Protein AF-A0A7S2GXL4-F1 (afdb_monomer_lite)

Foldseek 3Di:
DVVVVVVVVLVVVVVCVVVVAQEEEEEQCQLPCSVLVVQAPLVNLSHEYEYEDAQVSLVVNVVVVVVSDDGSHHYHRFHDDCVPDHPCVRPVVDPDDPPGDYHYD

Sequence (105 aa):
SLCDRLRFFDAYIQTSIDKGLKQIVYFGSGYDTKAYPYAKDGGLADTSFFELDLPDVIASKRVIADRLGPFTSPVHLLGGDLTKGSVYEHLSSSPFKADERTAFL

InterPro domains:
  IPR007213 Methyltransferase Ppm1/Ppm2/Tcmp [PF04072] (4-105)
  IPR029063 S-adenosyl-L-methionine-dependent methyltransferase superfamily [G3DSA:3.40.50.150] (2-105)
  IPR029063 S-adenosyl-L-methionine-dependent methyltransferase superfamily [SSF53335] (3-105)

Radius of gyration: 13.23 Å; chains: 1; bounding box: 29×30×32 Å

Secondary structure (DSSP, 8-state):
-HH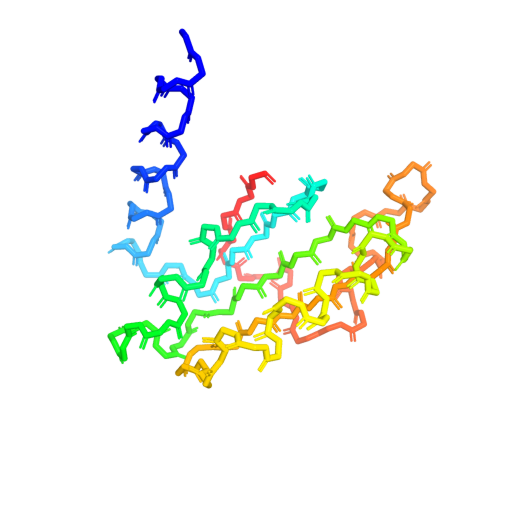HHHHHHHHHHHHHHHTT--EEEEET-TT--THHHHHHSGGGTT-EEEEEE-HHHHHHHHHHHHHH---SS-EEEEE--TTSS-HHHHHTTTT--TTS-EEE-

pLDDT: mean 91.18, std 6.78, range [57.88, 97.12]

Organism: NCBI:txid327968

Structure (mmCIF, N/CA/C/O backbone):
data_AF-A0A7S2GXL4-F1
#
_entry.id   AF-A0A7S2GXL4-F1
#
loop_
_atom_site.group_PDB
_atom_site.id
_atom_site.type_symbol
_atom_site.label_atom_id
_atom_site.label_alt_id
_atom_site.label_comp_id
_atom_site.label_asym_id
_atom_site.label_entity_id
_atom_site.label_seq_id
_atom_site.pdbx_PDB_ins_code
_atom_site.Cartn_x
_atom_site.Cartn_y
_atom_site.Cartn_z
_atom_site.occupancy
_atom_site.B_iso_or_equiv
_atom_site.auth_seq_id
_atom_site.auth_comp_id
_atom_site.auth_asym_id
_atom_site.auth_atom_id
_atom_site.pdbx_PDB_model_num
ATOM 1 N N . SER A 1 1 ? -14.601 -3.594 -19.258 1.00 83.06 1 SER A N 1
ATOM 2 C CA . SER A 1 1 ? -13.832 -2.412 -19.710 1.00 83.06 1 SER A CA 1
ATOM 3 C C . SER A 1 1 ? -12.866 -1.966 -18.608 1.00 83.06 1 SER A C 1
ATOM 5 O O . SER A 1 1 ? -13.009 -2.427 -17.479 1.00 83.06 1 SER A O 1
ATOM 7 N N . LEU A 1 2 ? -11.891 -1.088 -18.890 1.00 80.62 2 LEU A N 1
ATOM 8 C CA . LEU A 1 2 ? -10.984 -0.528 -17.867 1.00 80.62 2 LEU A CA 1
ATOM 9 C C . LEU A 1 2 ? -11.752 0.189 -16.739 1.00 80.62 2 LEU A C 1
ATOM 11 O O . LEU A 1 2 ? -11.412 0.039 -15.568 1.00 80.62 2 LEU A O 1
ATOM 15 N N . CYS A 1 3 ? -12.830 0.898 -17.082 1.00 85.19 3 CYS A N 1
ATOM 16 C CA . CYS A 1 3 ? -13.676 1.602 -16.119 1.00 85.19 3 CYS A CA 1
ATOM 17 C C . CYS A 1 3 ? -14.362 0.651 -15.130 1.00 85.19 3 CYS A C 1
ATOM 19 O O . CYS A 1 3 ? -14.526 0.992 -13.964 1.00 85.19 3 CYS A O 1
ATOM 21 N N . ASP A 1 4 ? -14.746 -0.550 -15.566 1.00 89.75 4 ASP A N 1
ATOM 22 C CA . ASP A 1 4 ? -15.378 -1.540 -14.681 1.00 89.75 4 ASP A CA 1
ATOM 23 C C . ASP A 1 4 ? -14.374 -2.087 -13.664 1.00 89.75 4 ASP A C 1
ATOM 25 O O . ASP A 1 4 ? -14.708 -2.247 -12.493 1.00 89.75 4 ASP A O 1
ATOM 29 N N . ARG A 1 5 ? -13.126 -2.306 -14.103 1.00 87.69 5 ARG A N 1
ATOM 30 C CA . ARG A 1 5 ? -12.028 -2.735 -13.228 1.00 87.69 5 ARG A CA 1
ATOM 31 C C . ARG A 1 5 ? -11.759 -1.694 -12.145 1.00 87.69 5 ARG A C 1
ATOM 33 O O . ARG A 1 5 ? -11.652 -2.055 -10.981 1.00 87.69 5 ARG A O 1
ATOM 40 N N . LEU A 1 6 ? -11.669 -0.418 -12.524 1.00 87.88 6 LEU A N 1
ATOM 41 C CA . LEU A 1 6 ? -11.436 0.673 -11.575 1.00 87.88 6 LEU A CA 1
ATOM 42 C C . LEU A 1 6 ? -12.547 0.737 -10.522 1.00 87.88 6 LEU A C 1
ATOM 44 O O . LEU A 1 6 ? -12.255 0.639 -9.336 1.00 87.88 6 LEU A O 1
ATOM 48 N N . ARG A 1 7 ? -13.815 0.752 -10.956 1.00 89.69 7 ARG A N 1
ATOM 49 C CA . ARG A 1 7 ? -14.972 0.783 -10.046 1.00 89.69 7 ARG A CA 1
ATOM 50 C C . ARG A 1 7 ? -15.020 -0.411 -9.096 1.00 89.69 7 ARG A C 1
ATOM 52 O O . ARG A 1 7 ? -15.400 -0.251 -7.942 1.00 89.69 7 ARG A O 1
ATOM 59 N N . PHE A 1 8 ? -14.660 -1.602 -9.575 1.00 92.25 8 PHE A N 1
ATOM 60 C CA . PHE A 1 8 ? -14.603 -2.794 -8.732 1.00 92.25 8 PHE A CA 1
ATOM 61 C C . PHE A 1 8 ? -13.580 -2.637 -7.603 1.00 92.25 8 PHE A C 1
ATOM 63 O O . PHE A 1 8 ? -13.908 -2.892 -6.446 1.00 92.25 8 PHE A O 1
ATOM 70 N N . PHE A 1 9 ? -12.361 -2.199 -7.925 1.00 89.94 9 PHE A N 1
ATOM 71 C CA . PHE A 1 9 ? -11.314 -2.045 -6.918 1.00 89.94 9 PHE A CA 1
ATOM 72 C C . PHE A 1 9 ? -11.593 -0.888 -5.959 1.00 89.94 9 PHE A C 1
ATOM 74 O O . PHE A 1 9 ? -11.387 -1.065 -4.763 1.00 89.94 9 PHE A O 1
ATOM 81 N N . ASP A 1 10 ? -12.151 0.226 -6.438 1.00 89.56 10 ASP A N 1
ATOM 82 C CA . ASP A 1 10 ? -12.597 1.324 -5.571 1.00 89.56 10 ASP A CA 1
ATOM 83 C C . ASP A 1 10 ? -13.623 0.825 -4.541 1.00 89.56 10 ASP A C 1
ATOM 85 O O . ASP A 1 10 ? -13.466 1.034 -3.338 1.00 89.56 10 ASP A O 1
ATOM 89 N N . ALA A 1 11 ? -14.629 0.069 -4.993 1.00 92.44 11 ALA A N 1
ATOM 90 C CA . ALA A 1 11 ? -15.622 -0.526 -4.104 1.00 92.44 11 ALA A CA 1
ATOM 91 C C . ALA A 1 11 ? -15.007 -1.548 -3.132 1.00 92.44 11 ALA A C 1
ATOM 93 O O . ALA A 1 11 ? -15.413 -1.619 -1.970 1.00 92.44 11 ALA A O 1
ATOM 94 N N . TYR A 1 12 ? -14.029 -2.337 -3.582 1.00 92.94 12 TYR A N 1
ATOM 95 C CA . TYR A 1 12 ? -13.330 -3.312 -2.745 1.00 92.94 12 TYR A CA 1
ATOM 96 C C . TYR A 1 12 ? -12.510 -2.644 -1.631 1.00 92.94 12 TYR A C 1
ATOM 98 O O . TYR A 1 12 ? -12.573 -3.086 -0.480 1.00 92.94 12 TYR A O 1
ATOM 106 N N . ILE A 1 13 ? -11.792 -1.563 -1.947 1.00 90.56 13 ILE A N 1
ATOM 107 C CA . ILE A 1 13 ? -11.018 -0.772 -0.981 1.00 90.56 13 ILE A CA 1
ATOM 108 C C . ILE A 1 13 ? -11.960 -0.145 0.045 1.00 90.56 13 ILE A C 1
ATOM 110 O O . ILE A 1 13 ? -11.786 -0.378 1.242 1.00 90.56 13 ILE A O 1
ATOM 114 N N . GLN A 1 14 ? -13.008 0.549 -0.415 1.00 90.56 14 GLN A N 1
ATOM 115 C CA . GLN A 1 14 ? -13.997 1.167 0.468 1.00 90.56 14 GLN A CA 1
ATOM 116 C C . GLN A 1 14 ? -14.649 0.131 1.391 1.00 90.56 14 GLN A C 1
ATOM 118 O O . GLN A 1 14 ? -14.684 0.306 2.602 1.00 90.56 14 GLN A O 1
ATOM 123 N N . THR A 1 15 ? -15.068 -1.015 0.851 1.00 93.19 15 THR A N 1
ATOM 124 C CA . THR A 1 15 ? -15.669 -2.090 1.658 1.00 93.19 15 THR A CA 1
ATOM 125 C C . THR A 1 15 ? -14.688 -2.664 2.686 1.00 93.19 15 THR A C 1
ATOM 127 O O . THR A 1 15 ? -15.094 -3.095 3.765 1.00 93.19 15 THR A O 1
ATOM 130 N N . SER A 1 16 ? -13.398 -2.735 2.354 1.00 92.62 16 SER A N 1
ATOM 131 C CA . SER A 1 16 ? -12.361 -3.229 3.268 1.00 92.62 16 SER A CA 1
ATOM 132 C C . SER A 1 16 ? -12.157 -2.265 4.435 1.00 92.62 16 SER A C 1
ATOM 134 O O . SER A 1 16 ? -12.131 -2.689 5.591 1.00 92.62 16 SER A O 1
ATOM 136 N N . ILE A 1 17 ? -12.108 -0.973 4.122 1.00 89.81 17 ILE A N 1
ATOM 137 C CA . ILE A 1 17 ? -12.074 0.127 5.083 1.00 89.81 17 ILE A CA 1
ATOM 138 C C . ILE A 1 17 ? -13.308 0.107 5.993 1.00 89.81 17 ILE A C 1
ATOM 140 O O . ILE A 1 17 ? -13.162 0.117 7.213 1.00 89.81 17 ILE A O 1
ATOM 144 N N . ASP A 1 18 ? -14.511 -0.011 5.427 1.00 91.12 18 ASP A N 1
ATOM 145 C CA . ASP A 1 18 ? -15.772 -0.028 6.183 1.00 91.12 18 ASP A CA 1
ATOM 146 C C . ASP A 1 18 ? -15.859 -1.236 7.132 1.00 91.12 18 ASP A C 1
ATOM 148 O O . ASP A 1 18 ? -16.502 -1.189 8.180 1.00 91.12 18 ASP A O 1
ATOM 152 N N . LYS A 1 19 ? -15.170 -2.334 6.793 1.00 93.00 19 LYS A N 1
ATOM 153 C CA . LYS A 1 19 ? -15.005 -3.520 7.651 1.00 93.00 19 LYS A CA 1
ATOM 154 C C . LYS A 1 19 ? -13.928 -3.351 8.729 1.00 93.00 19 LYS A C 1
ATOM 156 O O . LYS A 1 19 ? -13.682 -4.297 9.480 1.00 93.00 19 LYS A O 1
ATOM 161 N N . GLY A 1 20 ? -13.289 -2.186 8.801 1.00 91.94 20 GLY A N 1
ATOM 162 C CA . GLY A 1 20 ? -12.287 -1.830 9.798 1.00 91.94 20 GLY A CA 1
ATOM 163 C C . GLY A 1 20 ? -10.900 -2.421 9.549 1.00 91.94 20 GLY A C 1
ATOM 164 O O . GLY A 1 20 ? -10.122 -2.510 10.497 1.00 91.94 20 GLY A O 1
ATOM 165 N N . LEU A 1 21 ? -10.580 -2.856 8.322 1.00 94.06 21 LEU A N 1
ATOM 166 C CA . LEU A 1 21 ? -9.225 -3.318 8.008 1.00 94.06 21 LEU A CA 1
ATOM 167 C C . LEU A 1 21 ? -8.245 -2.148 8.117 1.00 94.06 21 LEU A C 1
ATOM 169 O O . LEU A 1 21 ? -8.497 -1.069 7.592 1.00 94.06 21 LEU A O 1
ATOM 173 N N . LYS A 1 22 ? -7.117 -2.391 8.786 1.00 94.06 22 LYS A N 1
ATOM 174 C CA . LYS A 1 22 ? -6.085 -1.381 9.059 1.00 94.06 22 LYS A CA 1
ATOM 175 C C . LYS A 1 22 ? -4.881 -1.485 8.123 1.00 94.06 22 LYS A C 1
ATOM 177 O O . LYS A 1 22 ? -3.971 -0.669 8.202 1.00 94.06 22 LYS A O 1
ATOM 182 N N . GLN A 1 23 ? -4.880 -2.469 7.222 1.00 95.44 23 GLN A N 1
ATOM 183 C CA . GLN A 1 23 ? -3.794 -2.705 6.277 1.00 95.44 23 GLN A CA 1
ATOM 184 C C . GLN A 1 23 ? -4.337 -3.002 4.883 1.00 95.44 23 GLN A C 1
ATOM 186 O O . GLN A 1 23 ? -5.173 -3.896 4.701 1.00 95.44 23 GLN A O 1
ATOM 191 N N . ILE A 1 24 ? -3.836 -2.266 3.894 1.00 95.56 24 ILE A N 1
ATOM 192 C CA . ILE A 1 24 ? -4.157 -2.472 2.482 1.00 95.56 24 ILE A CA 1
ATOM 193 C C . ILE A 1 24 ? -2.855 -2.529 1.694 1.00 95.56 24 ILE A C 1
ATOM 195 O O . ILE A 1 24 ? -2.040 -1.615 1.775 1.00 95.56 24 ILE A O 1
ATOM 199 N N . VAL A 1 25 ? -2.663 -3.602 0.935 1.00 96.44 25 VAL A N 1
ATOM 200 C CA . VAL A 1 25 ? -1.448 -3.871 0.166 1.00 96.44 25 VAL A CA 1
ATOM 201 C C . VAL A 1 25 ? -1.774 -3.855 -1.325 1.00 96.44 25 VAL A C 1
ATOM 203 O O . VAL A 1 25 ? -2.692 -4.547 -1.757 1.00 96.44 25 VAL A O 1
ATOM 206 N N . TYR A 1 26 ? -1.011 -3.085 -2.098 1.00 95.19 26 TYR A N 1
ATOM 207 C CA . TYR A 1 26 ? -1.113 -2.974 -3.553 1.00 95.19 26 TYR A CA 1
ATOM 208 C C . TYR A 1 26 ? 0.139 -3.574 -4.187 1.00 95.19 26 TYR A C 1
ATOM 210 O O . TYR A 1 26 ? 1.240 -3.049 -4.003 1.00 95.19 26 TYR A O 1
ATOM 218 N N . PHE A 1 27 ? -0.023 -4.643 -4.959 1.00 94.81 27 PHE A N 1
ATOM 219 C CA . PHE A 1 27 ? 1.052 -5.265 -5.723 1.00 94.81 27 PHE A CA 1
ATOM 220 C C . PHE A 1 27 ? 1.114 -4.710 -7.142 1.00 94.81 27 PHE A C 1
ATOM 222 O O . PHE A 1 27 ? 0.088 -4.509 -7.788 1.00 94.81 27 PHE A O 1
ATOM 229 N N . GLY A 1 28 ? 2.328 -4.487 -7.652 1.00 93.75 28 GLY A N 1
ATOM 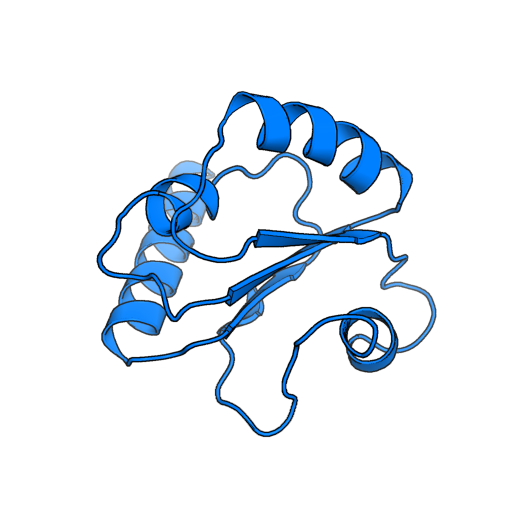230 C CA . GLY A 1 28 ? 2.501 -3.897 -8.982 1.00 93.75 28 GLY A CA 1
ATOM 231 C C . GLY A 1 28 ? 1.798 -2.543 -9.074 1.00 93.75 28 GLY A C 1
ATOM 232 O O . GLY A 1 28 ? 1.067 -2.272 -10.030 1.00 93.75 28 GLY A O 1
ATOM 233 N N . SER A 1 29 ? 1.942 -1.737 -8.017 1.00 93.12 29 SER A N 1
ATOM 234 C CA . SER A 1 29 ? 1.167 -0.510 -7.823 1.00 93.12 29 SER A CA 1
ATOM 235 C C . SER A 1 29 ? 1.383 0.535 -8.924 1.00 93.12 29 SER A C 1
ATOM 237 O O . SER A 1 29 ? 0.584 1.461 -9.052 1.00 93.12 29 SER A O 1
ATOM 239 N N . GLY A 1 30 ? 2.453 0.420 -9.711 1.00 93.31 30 GLY A N 1
ATOM 240 C CA . GLY A 1 30 ? 2.779 1.280 -10.835 1.00 93.31 30 GLY A CA 1
ATOM 241 C C . GLY A 1 30 ? 2.638 2.756 -10.486 1.00 93.31 30 GLY A C 1
ATOM 242 O O . GLY A 1 30 ? 3.087 3.232 -9.446 1.00 93.31 30 GLY A O 1
ATOM 243 N N . TYR A 1 31 ? 1.918 3.472 -11.343 1.00 90.69 31 TYR A N 1
ATOM 244 C CA . TYR A 1 31 ? 1.523 4.864 -11.126 1.00 90.69 31 TYR A CA 1
ATOM 245 C C . TYR A 1 31 ? 0.084 5.000 -10.612 1.00 90.69 31 TYR A C 1
ATOM 247 O O . TYR A 1 31 ? -0.527 6.057 -10.759 1.00 90.69 31 TYR A O 1
ATOM 255 N N . ASP A 1 32 ? -0.482 3.936 -10.040 1.00 89.31 32 ASP A N 1
ATOM 256 C CA . ASP A 1 32 ? -1.805 3.990 -9.434 1.00 89.31 32 ASP A CA 1
ATOM 257 C C . ASP A 1 32 ? -1.788 4.934 -8.227 1.00 89.31 32 ASP A C 1
ATOM 259 O O . ASP A 1 32 ? -0.978 4.772 -7.319 1.00 89.31 32 ASP A O 1
ATOM 263 N N . THR A 1 33 ? -2.663 5.934 -8.223 1.00 89.94 33 THR A N 1
ATOM 264 C CA . THR A 1 33 ? -2.772 6.939 -7.158 1.00 89.94 33 THR A CA 1
ATOM 265 C C . THR A 1 33 ? -3.976 6.705 -6.250 1.00 89.94 33 THR A C 1
ATOM 267 O O . THR A 1 33 ? -4.308 7.570 -5.439 1.00 89.94 33 THR A O 1
ATOM 270 N N . LYS A 1 34 ? -4.650 5.552 -6.372 1.00 87.12 34 LYS A N 1
ATOM 271 C CA . LYS A 1 34 ? -5.906 5.269 -5.666 1.00 87.12 34 LYS A CA 1
ATOM 272 C C . LYS A 1 34 ? -5.791 5.269 -4.151 1.00 87.12 34 LYS A C 1
ATOM 274 O O . LYS A 1 34 ? -6.763 5.639 -3.510 1.00 87.12 34 LYS A O 1
ATOM 279 N N . ALA A 1 35 ? -4.636 4.939 -3.575 1.00 87.69 35 ALA A N 1
ATOM 280 C CA . ALA A 1 35 ? -4.444 5.037 -2.129 1.00 87.69 35 ALA A CA 1
ATOM 281 C C . ALA A 1 35 ? -4.528 6.489 -1.621 1.00 87.69 35 ALA A C 1
ATOM 283 O O . ALA A 1 35 ? -4.932 6.723 -0.487 1.00 87.69 35 ALA A O 1
ATOM 284 N N . TYR A 1 36 ? -4.173 7.481 -2.445 1.00 90.81 36 TYR A N 1
ATOM 285 C CA . TYR A 1 36 ? -3.942 8.846 -1.970 1.00 90.81 36 TYR A CA 1
ATOM 286 C C . TYR A 1 36 ? -5.212 9.605 -1.562 1.00 90.81 36 TYR A C 1
ATOM 288 O O . TYR A 1 36 ? -5.150 10.291 -0.545 1.00 90.81 36 TYR A O 1
ATOM 296 N N . PRO A 1 37 ? -6.357 9.522 -2.273 1.00 89.12 37 PRO A N 1
ATOM 297 C CA . PRO A 1 37 ? -7.612 10.086 -1.776 1.00 89.12 37 PRO A CA 1
ATOM 298 C C . PRO A 1 37 ? -7.996 9.536 -0.396 1.00 89.12 37 PRO A C 1
ATOM 300 O O . PRO A 1 37 ? -8.230 10.322 0.519 1.00 89.12 37 PRO A O 1
ATOM 303 N N . TYR A 1 38 ? -7.949 8.212 -0.210 1.00 87.81 38 TYR A N 1
ATOM 304 C CA . TYR A 1 38 ? -8.237 7.583 1.085 1.00 87.81 38 TYR A CA 1
ATOM 305 C C . TYR A 1 38 ? -7.227 8.001 2.159 1.00 87.81 38 TYR A C 1
ATOM 307 O O . TYR A 1 38 ? -7.602 8.282 3.290 1.00 87.81 38 TYR A O 1
ATOM 315 N N . ALA A 1 39 ? -5.946 8.103 1.799 1.00 88.50 39 ALA A N 1
ATOM 316 C CA . ALA A 1 39 ? -4.902 8.525 2.720 1.00 88.50 39 ALA A CA 1
ATOM 317 C C . ALA A 1 39 ? -4.965 10.020 3.077 1.00 88.50 39 ALA A C 1
ATOM 319 O O . ALA A 1 39 ? -4.327 10.432 4.044 1.00 88.50 39 ALA A O 1
ATOM 320 N N . LYS A 1 40 ? -5.698 10.847 2.319 1.00 88.50 40 LYS A N 1
ATOM 321 C CA . LYS A 1 40 ? -5.967 12.255 2.653 1.00 88.50 40 LYS A CA 1
ATOM 322 C C . LYS A 1 40 ? -7.151 12.406 3.596 1.00 88.50 40 LYS A C 1
ATOM 324 O O . LYS A 1 40 ? -7.086 13.246 4.495 1.00 88.50 40 LYS A O 1
ATOM 329 N N . ASP A 1 41 ? -8.201 11.612 3.412 1.00 75.62 41 ASP A N 1
ATOM 330 C CA . ASP A 1 41 ? -9.401 11.693 4.239 1.00 75.62 41 ASP A CA 1
ATOM 331 C C . ASP A 1 41 ? -9.097 11.283 5.687 1.00 75.62 41 ASP A C 1
ATOM 333 O O . ASP A 1 41 ? -8.817 10.129 6.005 1.00 75.62 41 ASP A O 1
ATOM 337 N N . GLY A 1 42 ? -9.183 12.256 6.600 1.00 57.88 42 GLY A N 1
ATOM 338 C CA . GLY A 1 42 ? -8.833 12.099 8.018 1.00 57.88 42 GLY A CA 1
ATOM 339 C C . GLY A 1 42 ? -9.669 11.076 8.799 1.00 57.88 42 GLY A C 1
ATOM 340 O O . GLY A 1 42 ? -9.373 10.822 9.962 1.00 57.88 42 GLY A O 1
ATOM 341 N N . GLY A 1 43 ? -10.690 10.472 8.181 1.00 59.12 43 GLY A N 1
ATOM 342 C CA . GLY A 1 43 ? -11.471 9.375 8.760 1.00 59.12 43 GLY A CA 1
ATOM 343 C C . GLY A 1 43 ? -10.754 8.022 8.752 1.00 59.12 43 GLY A C 1
ATOM 344 O O . GLY A 1 43 ? -11.234 7.088 9.389 1.00 59.12 43 GLY A O 1
ATOM 345 N N . LEU A 1 44 ? -9.617 7.910 8.055 1.00 69.00 44 LEU A N 1
ATOM 346 C CA . LEU A 1 44 ? -8.896 6.651 7.846 1.00 69.00 44 LEU A CA 1
ATOM 347 C C . LEU A 1 44 ? -7.512 6.607 8.480 1.00 69.00 44 LEU A C 1
ATOM 349 O O . LEU A 1 44 ? -6.758 5.696 8.161 1.00 69.00 44 LEU A O 1
ATOM 353 N N . ALA A 1 45 ? -7.208 7.525 9.404 1.00 68.06 45 ALA A N 1
ATOM 354 C CA . ALA A 1 45 ? -5.876 7.716 9.988 1.00 68.06 45 ALA A CA 1
ATOM 355 C C . ALA A 1 45 ? -5.191 6.426 10.496 1.00 68.06 45 ALA A C 1
ATOM 357 O O . ALA A 1 45 ? -3.966 6.339 10.490 1.00 68.06 45 ALA A O 1
ATOM 358 N N . ASP A 1 46 ? -5.964 5.409 10.884 1.00 82.31 46 ASP A N 1
ATOM 359 C CA . ASP A 1 46 ? -5.439 4.120 11.348 1.00 82.31 46 ASP A CA 1
ATOM 360 C C . ASP A 1 46 ? -5.142 3.103 10.224 1.00 82.31 46 ASP A C 1
ATOM 362 O O . ASP A 1 46 ? -4.716 1.985 10.509 1.00 82.31 46 ASP A O 1
ATOM 366 N N . THR A 1 47 ? -5.435 3.418 8.961 1.00 90.81 47 THR A N 1
ATOM 367 C CA . THR A 1 47 ? -5.263 2.500 7.826 1.00 90.81 47 THR A CA 1
ATOM 368 C C . THR A 1 47 ? -3.925 2.759 7.153 1.00 90.81 47 THR A C 1
ATOM 370 O O . THR A 1 47 ? -3.708 3.811 6.560 1.00 90.81 47 THR A O 1
ATOM 373 N N . SER A 1 48 ? -3.029 1.780 7.207 1.00 94.12 48 SER A N 1
ATOM 374 C CA . SER A 1 48 ? -1.754 1.822 6.495 1.00 94.12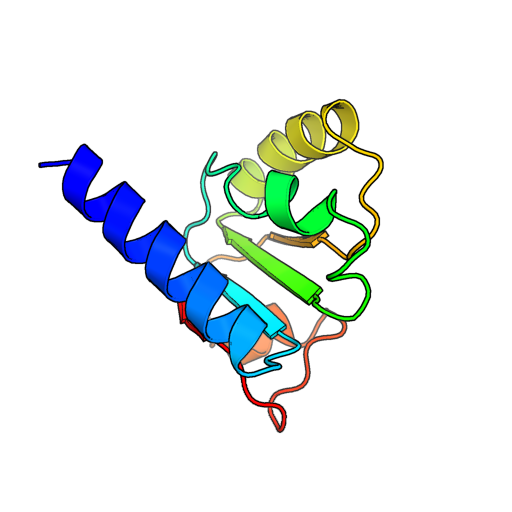 48 SER A CA 1
ATOM 375 C C . SER A 1 48 ? -1.911 1.272 5.081 1.00 94.12 48 SER A C 1
ATOM 377 O O . SER A 1 48 ? -2.405 0.158 4.877 1.00 94.12 48 SER A O 1
ATOM 379 N N . PHE A 1 49 ? -1.447 2.043 4.103 1.00 94.81 49 PHE A N 1
ATOM 380 C CA . PHE A 1 49 ? -1.359 1.627 2.709 1.00 94.81 49 PHE A CA 1
ATOM 381 C C . PHE A 1 49 ? 0.076 1.199 2.408 1.00 94.81 49 PHE A C 1
ATOM 383 O O . PHE A 1 49 ? 1.011 1.956 2.654 1.00 94.81 49 PHE A O 1
ATOM 390 N N . PHE A 1 50 ? 0.261 -0.000 1.867 1.00 96.62 50 PHE A N 1
ATOM 391 C CA . PHE A 1 50 ? 1.557 -0.523 1.442 1.00 96.62 50 PHE A CA 1
ATOM 392 C C . PHE A 1 50 ? 1.538 -0.704 -0.068 1.00 96.62 50 PHE A C 1
ATOM 394 O O . PHE A 1 50 ? 0.739 -1.471 -0.598 1.00 96.62 50 PHE A O 1
ATOM 401 N N . GLU A 1 51 ? 2.419 -0.012 -0.772 1.00 96.44 51 GLU A N 1
ATOM 402 C CA . GLU A 1 51 ? 2.512 -0.091 -2.223 1.00 96.44 51 GLU A CA 1
ATOM 403 C C . GLU A 1 51 ? 3.833 -0.735 -2.620 1.00 96.44 51 GLU A C 1
ATOM 405 O O . GLU A 1 51 ? 4.904 -0.216 -2.303 1.00 96.44 51 GLU A O 1
ATOM 410 N N . LEU A 1 52 ? 3.745 -1.873 -3.308 1.00 96.44 52 LEU A N 1
ATOM 411 C CA . LEU A 1 52 ? 4.884 -2.662 -3.749 1.00 96.44 52 LEU A CA 1
ATOM 412 C C . LEU A 1 52 ? 5.001 -2.597 -5.265 1.00 96.44 52 LEU A C 1
ATOM 414 O O . LEU A 1 52 ? 4.040 -2.854 -5.993 1.00 96.44 52 LEU A O 1
ATOM 418 N N . ASP A 1 53 ? 6.198 -2.281 -5.737 1.00 96.88 53 ASP A N 1
ATOM 419 C CA . ASP A 1 53 ? 6.579 -2.380 -7.143 1.00 96.88 53 ASP A CA 1
ATOM 420 C C . ASP A 1 53 ? 8.107 -2.438 -7.259 1.00 96.88 53 ASP A C 1
ATOM 422 O O . ASP A 1 53 ? 8.823 -2.295 -6.264 1.00 96.88 53 ASP A O 1
ATOM 426 N N . LEU A 1 54 ? 8.618 -2.601 -8.477 1.00 96.94 54 LEU A N 1
ATOM 427 C CA . LEU A 1 54 ? 10.039 -2.546 -8.772 1.00 96.94 54 LEU A CA 1
ATOM 428 C C . LEU A 1 54 ? 10.671 -1.263 -8.199 1.00 96.94 54 LEU A C 1
ATOM 430 O O . LEU A 1 54 ? 10.054 -0.192 -8.252 1.00 96.94 54 LEU A O 1
ATOM 434 N N . PRO A 1 55 ? 11.918 -1.332 -7.692 1.00 96.44 55 PRO A N 1
ATOM 435 C CA . PRO A 1 55 ? 12.573 -0.198 -7.040 1.00 96.44 55 PRO A CA 1
ATOM 436 C C . PRO A 1 55 ? 12.543 1.111 -7.843 1.00 96.44 55 PRO A C 1
ATOM 438 O O . PRO A 1 55 ? 12.243 2.162 -7.280 1.00 96.44 55 PRO A O 1
ATOM 441 N N . ASP A 1 56 ? 12.773 1.048 -9.157 1.00 97.12 56 ASP A N 1
ATOM 442 C CA . ASP A 1 56 ? 12.792 2.232 -10.029 1.00 97.12 56 ASP A CA 1
ATOM 443 C C . ASP A 1 56 ? 11.396 2.854 -10.217 1.00 97.12 56 ASP A C 1
ATOM 445 O O . ASP A 1 56 ? 11.246 4.080 -10.299 1.00 97.12 56 ASP A O 1
ATOM 449 N N . VAL A 1 57 ? 10.352 2.017 -10.234 1.00 96.75 57 VAL A N 1
ATOM 450 C CA . VAL A 1 57 ? 8.952 2.462 -10.299 1.00 96.75 57 VAL A CA 1
ATOM 451 C C . VAL A 1 57 ? 8.585 3.172 -9.002 1.00 96.75 57 VAL A C 1
ATOM 453 O O . VAL A 1 57 ? 8.074 4.291 -9.033 1.00 96.75 57 VAL A O 1
ATOM 456 N N . ILE A 1 58 ? 8.925 2.576 -7.857 1.00 96.81 58 ILE A N 1
ATOM 457 C CA . ILE A 1 58 ? 8.695 3.171 -6.538 1.00 96.81 58 ILE A CA 1
ATOM 458 C C . ILE A 1 58 ? 9.467 4.482 -6.358 1.00 96.81 58 ILE A C 1
ATOM 460 O O . ILE A 1 58 ? 8.913 5.445 -5.826 1.00 96.81 58 ILE A O 1
ATOM 464 N N . ALA A 1 59 ? 10.713 4.563 -6.831 1.00 96.25 59 ALA A N 1
ATOM 465 C CA . ALA A 1 59 ? 11.493 5.798 -6.797 1.00 96.25 59 ALA A CA 1
ATOM 466 C C . ALA A 1 59 ? 10.797 6.927 -7.578 1.00 96.25 59 ALA A C 1
ATOM 468 O O . ALA A 1 59 ? 10.654 8.040 -7.069 1.00 96.25 59 ALA A O 1
ATOM 469 N N . SER A 1 60 ? 10.289 6.620 -8.775 1.00 95.94 60 SER A N 1
ATOM 470 C CA . SER A 1 60 ? 9.522 7.568 -9.594 1.00 95.94 60 SER A CA 1
ATOM 471 C C . SER A 1 60 ? 8.202 7.961 -8.923 1.00 95.94 60 SER A C 1
ATOM 473 O O . SER A 1 60 ? 7.823 9.134 -8.902 1.00 95.94 60 SER A O 1
ATOM 475 N N . LYS A 1 61 ? 7.513 6.991 -8.316 1.00 95.12 61 LYS A N 1
ATOM 476 C CA . LYS A 1 61 ? 6.245 7.204 -7.618 1.00 95.12 61 LYS A CA 1
ATOM 477 C C . LYS A 1 61 ? 6.397 8.072 -6.373 1.00 95.12 61 LYS A C 1
ATOM 479 O O . LYS A 1 61 ? 5.520 8.889 -6.106 1.00 95.12 61 LYS A O 1
ATOM 484 N N . ARG A 1 62 ? 7.517 7.966 -5.653 1.00 95.06 62 ARG A N 1
ATOM 485 C CA . ARG A 1 62 ? 7.805 8.799 -4.476 1.00 95.06 62 ARG A CA 1
ATOM 486 C C . ARG A 1 62 ? 7.772 10.289 -4.809 1.00 95.06 62 ARG A C 1
ATOM 488 O O . ARG A 1 62 ? 7.109 11.041 -4.111 1.00 95.06 62 ARG A O 1
ATOM 495 N N . VAL A 1 63 ? 8.340 10.687 -5.950 1.00 94.69 63 VAL A N 1
ATOM 496 C CA . VAL A 1 63 ? 8.277 12.079 -6.437 1.00 94.69 63 VAL A CA 1
ATOM 497 C C . VAL A 1 63 ? 6.832 12.552 -6.640 1.00 94.69 63 VAL A C 1
ATOM 499 O O . VAL A 1 63 ? 6.520 13.722 -6.420 1.00 94.69 63 VAL A O 1
ATOM 502 N N . ILE A 1 64 ? 5.936 11.661 -7.071 1.00 92.44 64 ILE A N 1
ATOM 503 C CA . ILE A 1 64 ? 4.510 11.963 -7.244 1.00 92.44 64 ILE A CA 1
ATOM 504 C C . ILE A 1 64 ? 3.818 12.053 -5.879 1.00 92.44 64 ILE A C 1
ATOM 506 O O . ILE A 1 64 ? 3.084 13.009 -5.639 1.00 92.44 64 ILE A O 1
ATOM 510 N N . ALA A 1 65 ? 4.064 11.093 -4.985 1.00 92.56 65 ALA A N 1
ATOM 511 C CA . ALA A 1 65 ? 3.496 11.067 -3.640 1.00 92.56 65 ALA A CA 1
ATOM 512 C C . ALA A 1 65 ? 3.870 12.327 -2.840 1.00 92.56 65 ALA A C 1
ATOM 514 O O . ALA A 1 65 ? 2.987 12.962 -2.266 1.00 92.56 65 ALA A O 1
ATOM 515 N N . ASP A 1 66 ? 5.134 12.755 -2.906 1.00 93.38 66 ASP A N 1
ATOM 516 C CA . ASP A 1 66 ? 5.640 13.960 -2.236 1.00 93.38 66 ASP A CA 1
ATOM 517 C C . ASP A 1 66 ? 4.918 15.237 -2.699 1.00 93.38 66 ASP A C 1
ATOM 519 O O . ASP A 1 66 ? 4.726 16.169 -1.921 1.00 93.38 66 ASP A O 1
ATOM 523 N N . ARG A 1 67 ? 4.473 15.282 -3.963 1.00 92.75 67 ARG A N 1
ATOM 524 C CA . ARG A 1 67 ? 3.687 16.403 -4.515 1.00 92.75 67 ARG A CA 1
ATOM 525 C C . ARG A 1 67 ? 2.212 16.345 -4.141 1.00 92.75 67 ARG A C 1
ATOM 527 O O . ARG A 1 67 ? 1.534 17.367 -4.193 1.00 92.75 67 ARG A O 1
ATOM 534 N N . LEU A 1 68 ? 1.697 15.152 -3.859 1.00 90.56 68 LEU A N 1
ATOM 535 C CA . LEU A 1 68 ? 0.286 14.936 -3.561 1.00 90.56 68 LEU A CA 1
ATOM 536 C C . LEU A 1 68 ? -0.010 14.984 -2.065 1.00 90.56 68 LEU A C 1
ATOM 538 O O . LEU A 1 68 ? -1.164 15.232 -1.724 1.00 90.56 68 LEU A O 1
ATOM 542 N N . GLY A 1 69 ? 0.982 14.779 -1.200 1.00 83.81 69 GLY A N 1
ATOM 543 C CA . GLY A 1 69 ? 0.851 14.922 0.247 1.00 83.81 69 GLY A CA 1
ATOM 544 C C . GLY A 1 69 ? 0.552 16.360 0.717 1.00 83.81 69 GLY A C 1
ATOM 545 O O . GLY A 1 69 ? 0.463 17.284 -0.096 1.00 83.81 69 GLY A O 1
ATOM 546 N N . PRO A 1 70 ? 0.392 16.573 2.036 1.00 89.44 70 PRO A N 1
ATOM 547 C CA . PRO A 1 70 ? 0.531 15.582 3.104 1.00 89.44 70 PRO A CA 1
ATOM 548 C C . PRO A 1 70 ? -0.642 14.593 3.152 1.00 89.44 70 PRO A C 1
ATOM 550 O O . PRO A 1 70 ? -1.753 14.898 2.718 1.00 89.44 70 PRO A O 1
ATOM 553 N N . PHE A 1 71 ? -0.380 13.405 3.692 1.00 90.25 71 PHE A N 1
ATOM 554 C CA . PHE A 1 71 ? -1.387 12.376 3.945 1.00 90.25 71 PHE A CA 1
ATOM 555 C C . PHE A 1 71 ? -1.665 12.294 5.448 1.00 90.25 71 PHE A C 1
ATOM 557 O O . PHE A 1 71 ? -0.756 12.473 6.258 1.00 90.25 71 PHE A O 1
ATOM 564 N N . THR A 1 72 ? -2.921 12.054 5.814 1.00 87.81 72 THR A N 1
ATOM 565 C CA . THR A 1 72 ? -3.344 11.820 7.202 1.00 87.81 72 THR A CA 1
ATOM 566 C C . THR A 1 72 ? -3.151 10.363 7.609 1.00 87.81 72 THR A C 1
ATOM 568 O O . THR A 1 72 ? -2.928 10.090 8.785 1.00 87.81 72 THR A O 1
ATOM 571 N N . SER A 1 73 ? -3.182 9.445 6.640 1.00 88.75 73 SER A N 1
ATOM 572 C CA . SER A 1 73 ? -2.907 8.021 6.842 1.00 88.75 73 SER A CA 1
ATOM 573 C C . SER A 1 73 ? -1.535 7.634 6.264 1.00 88.75 73 SER A C 1
ATOM 575 O O . SER A 1 73 ? -1.115 8.222 5.259 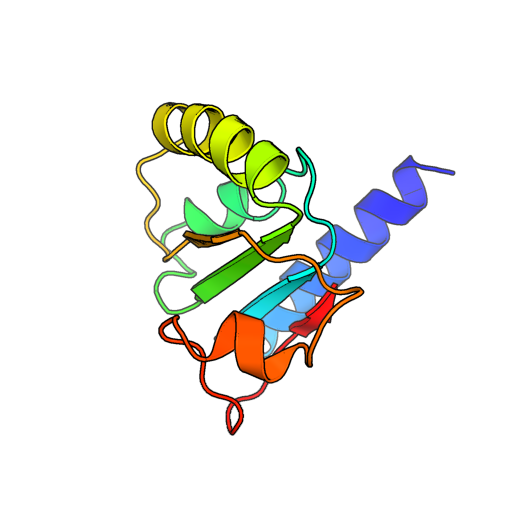1.00 88.75 73 SER A O 1
ATOM 577 N N . PRO A 1 74 ? -0.820 6.651 6.845 1.00 91.69 74 PRO A N 1
ATOM 578 C CA . PRO A 1 74 ? 0.485 6.229 6.343 1.00 91.69 74 PRO A CA 1
ATOM 579 C C . PRO A 1 74 ? 0.413 5.593 4.949 1.00 91.69 74 PRO A C 1
ATOM 581 O O . PRO A 1 74 ? -0.375 4.678 4.708 1.00 91.69 74 PRO A O 1
ATOM 584 N N . VAL A 1 75 ? 1.298 6.032 4.049 1.00 93.94 75 VAL A N 1
ATOM 585 C CA . VAL A 1 75 ? 1.529 5.402 2.742 1.00 93.94 75 VAL A CA 1
ATOM 586 C C . VAL A 1 75 ? 2.986 4.950 2.663 1.00 93.94 75 VAL A C 1
ATOM 588 O O . VAL A 1 75 ? 3.909 5.763 2.616 1.00 93.94 75 VAL A O 1
ATOM 591 N N . HIS A 1 76 ? 3.197 3.639 2.661 1.00 95.50 76 HIS A N 1
ATOM 592 C CA . HIS A 1 76 ? 4.502 2.993 2.628 1.00 95.50 76 HIS A CA 1
ATOM 593 C C . HIS A 1 76 ? 4.832 2.551 1.201 1.00 95.50 76 HIS A C 1
ATOM 595 O O . HIS A 1 76 ? 4.266 1.587 0.694 1.00 95.50 76 HIS A O 1
ATOM 601 N N . LEU A 1 77 ? 5.771 3.250 0.561 1.00 96.06 77 LEU A N 1
ATOM 602 C CA . LEU A 1 77 ? 6.252 2.918 -0.782 1.00 96.06 77 LEU A CA 1
ATOM 603 C C . LEU A 1 77 ? 7.461 1.975 -0.697 1.00 96.06 77 LEU A C 1
ATOM 605 O O . LEU A 1 77 ? 8.547 2.399 -0.283 1.00 96.06 77 LEU A O 1
ATOM 609 N N . LEU A 1 78 ? 7.275 0.717 -1.094 1.00 96.75 78 LEU A N 1
ATOM 610 C CA . LEU A 1 78 ? 8.212 -0.388 -0.887 1.00 96.75 78 LEU A CA 1
ATOM 611 C C . LEU A 1 78 ? 8.756 -0.907 -2.225 1.00 96.75 78 LEU A C 1
ATOM 613 O O . LEU A 1 78 ? 8.043 -1.530 -3.008 1.00 96.75 78 LEU A O 1
ATOM 617 N N . GLY A 1 79 ? 10.042 -0.655 -2.482 1.00 96.31 79 GLY A N 1
ATOM 618 C CA . GLY A 1 79 ? 10.734 -1.147 -3.675 1.00 96.31 79 GLY A CA 1
ATOM 619 C C . GLY A 1 79 ? 11.108 -2.621 -3.537 1.00 96.31 79 GLY A C 1
ATOM 620 O O . GLY A 1 79 ? 11.846 -2.978 -2.621 1.00 96.31 79 GLY A O 1
ATOM 621 N N . GLY A 1 80 ? 10.635 -3.462 -4.453 1.00 94.50 80 GLY A N 1
ATOM 622 C CA . GLY A 1 80 ? 10.800 -4.908 -4.384 1.00 94.50 80 GLY A CA 1
ATOM 623 C C . GLY A 1 80 ? 10.464 -5.617 -5.691 1.00 94.50 80 GLY A C 1
ATOM 624 O O . GLY A 1 80 ? 9.504 -5.268 -6.372 1.00 94.50 80 GLY A O 1
ATOM 625 N N . ASP A 1 81 ? 11.248 -6.634 -6.039 1.00 94.75 81 ASP A N 1
ATOM 626 C CA . ASP A 1 81 ? 10.955 -7.500 -7.180 1.00 94.75 81 ASP A CA 1
ATOM 627 C C . ASP A 1 81 ? 10.179 -8.720 -6.686 1.00 94.75 81 ASP A C 1
ATOM 629 O O . ASP A 1 81 ? 10.774 -9.681 -6.215 1.00 94.75 81 ASP A O 1
ATOM 633 N N . LEU A 1 82 ? 8.849 -8.689 -6.820 1.00 91.06 82 LEU A N 1
ATOM 634 C CA . LEU A 1 82 ? 7.957 -9.766 -6.366 1.00 91.06 82 LEU A CA 1
ATOM 635 C C . LEU A 1 82 ? 8.184 -11.109 -7.085 1.00 91.06 82 LEU A C 1
ATOM 637 O O . LEU A 1 82 ? 7.605 -12.116 -6.683 1.00 91.06 82 LEU A O 1
ATOM 641 N N . THR A 1 83 ? 9.007 -11.150 -8.141 1.00 93.81 83 THR A N 1
ATOM 642 C CA . THR A 1 83 ? 9.430 -12.407 -8.781 1.00 93.81 83 THR A CA 1
ATOM 643 C C . THR A 1 83 ? 10.595 -13.083 -8.052 1.00 93.81 83 THR A C 1
ATOM 645 O O . THR A 1 83 ? 10.929 -14.233 -8.345 1.00 93.81 83 THR A O 1
ATOM 648 N N . LYS A 1 84 ? 11.212 -12.389 -7.091 1.00 93.50 84 LYS A N 1
ATOM 649 C CA . LYS A 1 84 ? 12.315 -12.865 -6.257 1.00 93.50 84 LYS A CA 1
ATOM 650 C C . LYS A 1 84 ? 11.861 -12.862 -4.807 1.00 93.50 84 LYS A C 1
ATOM 652 O O . LYS A 1 84 ? 11.341 -11.861 -4.355 1.00 93.50 84 LYS A O 1
ATOM 657 N N . GLY A 1 85 ? 12.097 -13.934 -4.055 1.00 88.81 85 GLY A N 1
ATOM 658 C CA . GLY A 1 85 ? 11.697 -13.993 -2.643 1.00 88.81 85 GLY A CA 1
ATOM 659 C C . GLY A 1 85 ? 10.179 -14.037 -2.429 1.00 88.81 85 GLY A C 1
ATOM 660 O O . GLY A 1 85 ? 9.393 -14.178 -3.365 1.00 88.81 85 GLY A O 1
ATOM 661 N N . SER A 1 86 ? 9.758 -13.967 -1.170 1.00 91.25 86 SER A N 1
ATOM 662 C CA . SER A 1 86 ? 8.345 -13.996 -0.786 1.00 91.25 86 SER A CA 1
ATOM 663 C C . SER A 1 86 ? 7.763 -12.591 -0.618 1.00 91.25 86 SER A C 1
ATOM 665 O O . SER A 1 86 ? 8.463 -11.628 -0.302 1.00 91.25 86 SER A O 1
ATOM 667 N N . VAL A 1 87 ? 6.441 -12.467 -0.755 1.00 90.06 87 VAL A N 1
ATOM 668 C CA . VAL A 1 87 ? 5.709 -11.224 -0.441 1.00 90.06 87 VAL A CA 1
ATOM 669 C C . VAL A 1 87 ? 5.994 -10.752 0.988 1.00 90.06 87 VAL A C 1
ATOM 671 O O . VAL A 1 87 ? 6.178 -9.560 1.228 1.00 90.06 87 VAL A O 1
ATOM 674 N N . TYR A 1 88 ? 6.067 -11.688 1.935 1.00 91.56 88 TYR A N 1
ATOM 675 C CA . TYR A 1 88 ? 6.329 -11.367 3.332 1.00 91.56 88 TYR A CA 1
ATOM 676 C C . TYR A 1 88 ? 7.715 -10.749 3.532 1.00 91.56 88 TYR A C 1
ATOM 678 O O . TYR A 1 88 ? 7.836 -9.771 4.261 1.00 91.56 88 TYR A O 1
ATOM 686 N N . GLU A 1 89 ? 8.745 -11.254 2.850 1.00 93.56 89 GLU A N 1
ATOM 687 C CA . GLU A 1 89 ? 10.093 -10.673 2.919 1.00 93.56 89 GLU A CA 1
ATOM 688 C C . GLU A 1 89 ? 10.081 -9.198 2.500 1.00 93.56 89 GLU A C 1
ATOM 690 O O . GLU A 1 89 ? 10.632 -8.357 3.210 1.00 93.56 89 GLU A O 1
ATOM 695 N N . HIS A 1 90 ? 9.364 -8.859 1.427 1.00 93.81 90 HIS A N 1
ATOM 696 C CA . HIS A 1 90 ? 9.236 -7.475 0.960 1.00 93.81 90 HIS A CA 1
ATOM 697 C C . HIS A 1 90 ? 8.488 -6.573 1.947 1.00 93.81 90 HIS A C 1
ATOM 699 O O . HIS A 1 90 ? 8.859 -5.415 2.135 1.00 93.81 90 HIS A O 1
ATOM 705 N N . LEU A 1 91 ? 7.458 -7.104 2.607 1.00 95.56 91 LEU A N 1
ATOM 706 C CA . LEU A 1 91 ? 6.653 -6.367 3.584 1.00 95.56 91 LEU A CA 1
ATOM 707 C C . LEU A 1 91 ? 7.339 -6.231 4.950 1.00 95.56 91 LEU A C 1
ATOM 709 O O . LEU A 1 91 ? 7.110 -5.245 5.647 1.00 95.56 91 LEU A O 1
ATOM 713 N N . SER A 1 92 ? 8.189 -7.187 5.330 1.00 92.00 92 SER A N 1
ATOM 714 C CA . SER A 1 92 ? 8.783 -7.302 6.673 1.00 92.00 92 SER A CA 1
ATOM 715 C C . SER A 1 92 ? 9.686 -6.134 7.085 1.00 92.00 92 SER A C 1
ATOM 717 O O . SER A 1 92 ? 9.918 -5.921 8.271 1.00 92.00 92 SER A O 1
ATOM 719 N N . SER A 1 93 ? 10.164 -5.351 6.115 1.00 87.88 93 SER A N 1
ATOM 720 C CA . SER A 1 93 ? 10.944 -4.127 6.348 1.00 87.88 93 SER A CA 1
ATOM 721 C C . SER A 1 93 ? 10.086 -2.894 6.673 1.00 87.88 93 SER A C 1
ATOM 723 O O . SER A 1 93 ? 10.617 -1.818 6.948 1.00 87.88 93 SER A O 1
ATOM 725 N N . SER A 1 94 ? 8.760 -3.037 6.641 1.00 94.69 94 SER A N 1
ATOM 726 C CA . SER A 1 94 ? 7.779 -1.984 6.898 1.00 94.69 94 SER A CA 1
ATOM 727 C C . SER A 1 94 ? 7.018 -2.236 8.210 1.00 94.69 94 SER A C 1
ATOM 729 O O . SER A 1 94 ? 7.166 -3.297 8.816 1.00 94.69 94 SER A O 1
ATOM 731 N N . PRO A 1 95 ? 6.155 -1.306 8.656 1.00 96.31 95 PRO A N 1
ATOM 732 C CA . PRO A 1 95 ? 5.283 -1.530 9.812 1.00 96.31 95 PRO A CA 1
ATOM 733 C C . PRO A 1 95 ? 4.218 -2.631 9.648 1.00 96.31 95 PRO A C 1
ATOM 735 O O . PRO A 1 95 ? 3.448 -2.838 10.585 1.00 96.31 95 PRO A O 1
ATOM 738 N N . PHE A 1 96 ? 4.168 -3.320 8.500 1.00 96.88 96 PHE A N 1
ATOM 739 C CA . PHE A 1 96 ? 3.212 -4.385 8.200 1.00 96.88 96 PHE A CA 1
ATOM 740 C C . PHE A 1 96 ? 3.154 -5.478 9.285 1.00 96.88 96 PHE A C 1
ATOM 742 O O . PHE A 1 96 ? 4.177 -5.922 9.814 1.00 96.88 96 PHE A O 1
ATOM 749 N N . LYS A 1 97 ? 1.938 -5.944 9.583 1.00 96.06 97 LYS A N 1
ATOM 750 C CA . LYS A 1 97 ? 1.603 -6.963 10.585 1.00 96.06 97 LYS A CA 1
ATOM 751 C C . LYS A 1 97 ? 0.937 -8.159 9.912 1.00 96.06 97 LYS A C 1
ATOM 753 O O . LYS A 1 97 ? -0.207 -8.078 9.474 1.00 96.06 97 LYS A O 1
ATOM 758 N N . ALA A 1 98 ? 1.646 -9.282 9.807 1.00 94.25 98 ALA A N 1
ATOM 759 C CA . ALA A 1 98 ? 1.133 -10.470 9.110 1.00 94.25 98 ALA A CA 1
ATOM 760 C C . ALA A 1 98 ? -0.026 -11.179 9.833 1.00 94.25 98 ALA A C 1
ATOM 762 O O . ALA A 1 98 ? -0.737 -11.969 9.217 1.00 94.25 98 ALA A O 1
ATOM 763 N N . A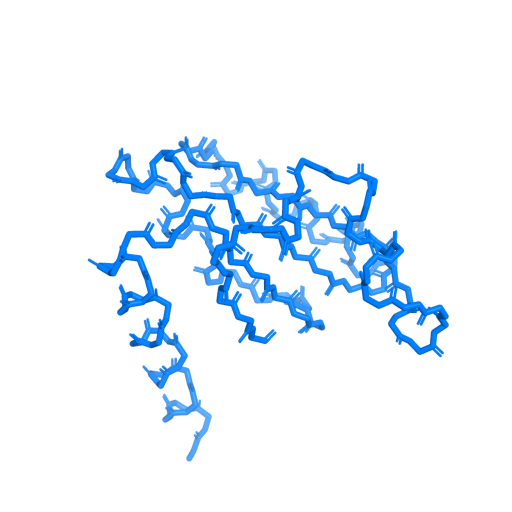SP A 1 99 ? -0.209 -10.913 11.122 1.00 94.75 99 ASP A N 1
ATOM 764 C CA . ASP A 1 99 ? -1.285 -11.431 11.965 1.00 94.75 99 ASP A CA 1
ATOM 765 C C . ASP A 1 99 ? -2.556 -10.563 11.939 1.00 94.75 99 A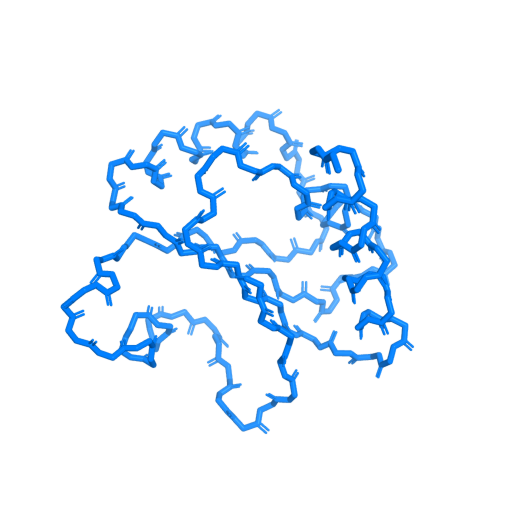SP A C 1
ATOM 767 O O . ASP A 1 99 ? -3.600 -10.971 12.451 1.00 94.75 99 ASP A O 1
ATOM 771 N N . GLU A 1 100 ? -2.512 -9.398 11.292 1.00 95.25 100 GLU A N 1
ATOM 772 C CA . GLU A 1 100 ? -3.659 -8.509 11.136 1.00 95.25 100 GLU A CA 1
ATOM 773 C C . GLU A 1 100 ? -4.389 -8.715 9.799 1.00 95.25 100 GLU A C 1
ATOM 775 O O . GLU A 1 100 ? -3.810 -9.007 8.745 1.00 95.25 100 GLU A O 1
ATOM 780 N N . ARG A 1 101 ? -5.712 -8.510 9.820 1.00 96.31 101 ARG A N 1
ATOM 781 C CA . ARG A 1 101 ? -6.547 -8.623 8.617 1.00 96.31 101 ARG A CA 1
ATOM 782 C C . ARG A 1 101 ? -6.130 -7.576 7.587 1.00 96.31 101 ARG A C 1
ATOM 784 O O . ARG A 1 101 ? -6.177 -6.378 7.856 1.00 96.31 101 ARG A O 1
ATOM 791 N N . THR A 1 102 ? -5.800 -8.056 6.394 1.00 96.62 102 THR A N 1
ATOM 792 C CA . THR A 1 102 ? -5.239 -7.249 5.309 1.00 96.62 102 THR A CA 1
ATOM 793 C C . THR A 1 102 ? -6.053 -7.427 4.034 1.00 96.62 102 THR A C 1
ATOM 795 O O . THR A 1 102 ? -6.457 -8.544 3.702 1.00 96.62 102 THR A O 1
ATOM 798 N N . ALA A 1 103 ? -6.295 -6.329 3.320 1.00 95.62 103 ALA A N 1
ATOM 799 C CA . ALA A 1 103 ? -6.823 -6.360 1.961 1.00 95.62 103 ALA A CA 1
ATOM 800 C C . ALA A 1 103 ? -5.658 -6.333 0.967 1.00 95.62 103 ALA A C 1
ATOM 802 O O . ALA A 1 103 ? -4.734 -5.538 1.122 1.00 95.62 103 ALA A O 1
ATOM 803 N N . PHE A 1 104 ? -5.712 -7.188 -0.050 1.00 94.62 104 PHE A N 1
ATOM 804 C CA . PHE A 1 104 ? -4.669 -7.309 -1.067 1.00 94.62 104 PHE A CA 1
ATOM 805 C C . PHE A 1 104 ? -5.259 -6.998 -2.442 1.00 94.62 104 PHE A C 1
ATOM 807 O O . PHE A 1 104 ? -6.330 -7.516 -2.774 1.00 94.62 104 PHE A O 1
ATOM 814 N N . LEU A 1 105 ? -4.570 -6.158 -3.216 1.00 90.31 105 LEU A N 1
ATOM 815 C CA . LEU A 1 105 ? -4.922 -5.771 -4.583 1.00 90.31 105 LEU A CA 1
ATOM 816 C C . LEU A 1 105 ? -3.753 -5.971 -5.546 1.00 90.31 105 LEU A C 1
ATOM 818 O O . LEU A 1 105 ? -2.599 -5.715 -5.135 1.00 90.31 105 LEU A O 1
#